Protein AF-A0A396K7V3-F1 (afdb_monomer)

Radius of gyration: 15.73 Å; Cα contacts (8 Å, |Δi|>4): 50; chains: 1; bounding box: 45×21×40 Å

Structure (mmCIF, N/CA/C/O backbone):
data_AF-A0A396K7V3-F1
#
_entry.id   AF-A0A396K7V3-F1
#
loop_
_atom_site.group_PDB
_atom_site.id
_atom_site.type_symbol
_atom_site.label_atom_id
_atom_site.label_alt_id
_atom_site.label_comp_id
_atom_site.label_asym_id
_atom_site.label_entity_id
_atom_site.label_seq_id
_atom_site.pdbx_PDB_ins_code
_atom_site.Cartn_x
_atom_site.Cartn_y
_atom_site.Cartn_z
_atom_site.occupancy
_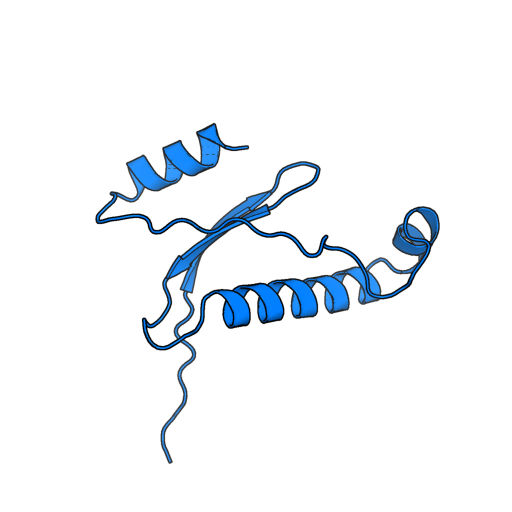atom_site.B_iso_or_equiv
_atom_site.auth_seq_id
_atom_site.auth_comp_id
_atom_site.auth_asym_id
_atom_site.auth_atom_id
_atom_site.pdbx_PDB_model_num
ATOM 1 N N . MET A 1 1 ? 32.117 10.974 1.585 1.00 33.81 1 MET A N 1
ATOM 2 C CA . MET A 1 1 ? 30.782 11.086 2.216 1.00 33.81 1 MET A CA 1
ATOM 3 C C . MET A 1 1 ? 29.758 11.263 1.102 1.00 33.81 1 MET A C 1
ATOM 5 O O . MET A 1 1 ? 29.569 12.370 0.620 1.00 33.81 1 MET A O 1
ATOM 9 N N . GLY A 1 2 ? 29.231 10.155 0.574 1.00 32.97 2 GLY A N 1
ATOM 10 C CA . GLY A 1 2 ? 28.308 10.177 -0.564 1.00 32.97 2 GLY A CA 1
ATOM 11 C C . GLY A 1 2 ? 26.912 10.592 -0.113 1.00 32.97 2 GLY A C 1
ATOM 12 O O . GLY A 1 2 ? 26.363 10.013 0.822 1.00 32.97 2 GLY A O 1
ATOM 13 N N . THR A 1 3 ? 26.353 11.611 -0.752 1.00 34.84 3 THR A N 1
ATOM 14 C CA . THR A 1 3 ? 24.979 12.054 -0.532 1.00 34.84 3 THR A CA 1
ATOM 15 C C . THR A 1 3 ? 24.020 11.058 -1.186 1.00 34.84 3 THR A C 1
ATOM 17 O O . THR A 1 3 ? 23.905 10.991 -2.407 1.00 34.84 3 THR A O 1
ATOM 20 N N . TRP A 1 4 ? 23.319 10.269 -0.368 1.00 37.94 4 TRP A N 1
ATOM 21 C CA . TRP A 1 4 ? 22.187 9.445 -0.798 1.00 37.94 4 TRP A CA 1
ATOM 22 C C . TRP A 1 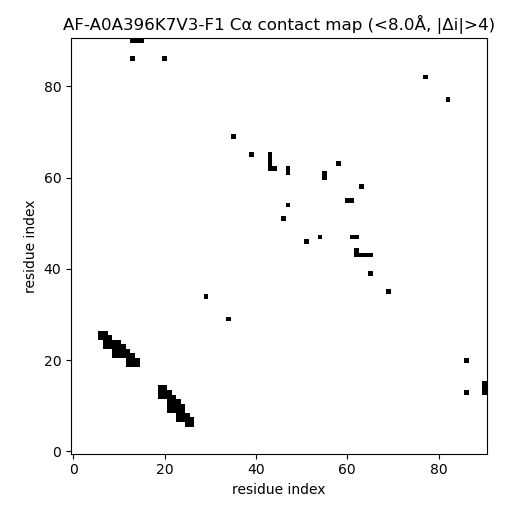4 ? 21.031 10.362 -1.216 1.00 37.94 4 TRP A C 1
ATOM 24 O O . TRP A 1 4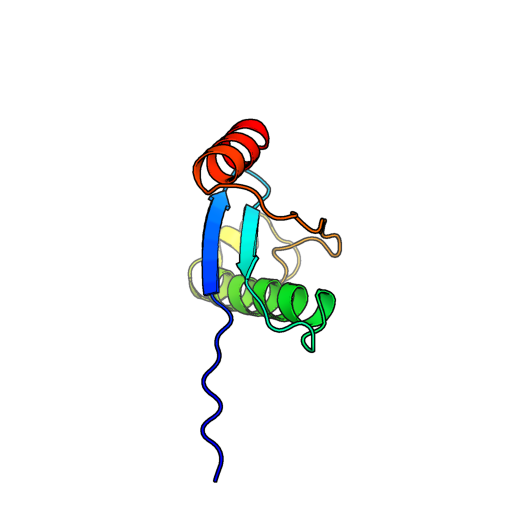 ? 20.177 10.722 -0.408 1.00 37.94 4 TRP A O 1
ATOM 34 N N . LYS A 1 5 ? 20.999 10.788 -2.480 1.00 40.91 5 LYS A N 1
ATOM 35 C CA . LYS A 1 5 ? 19.790 11.386 -3.050 1.00 40.91 5 LYS A CA 1
ATOM 36 C C . LYS A 1 5 ? 18.830 10.254 -3.404 1.00 40.91 5 LYS A C 1
ATOM 38 O O . LYS A 1 5 ? 18.962 9.647 -4.458 1.00 40.91 5 LYS A O 1
ATOM 43 N N . SER A 1 6 ? 17.873 9.984 -2.518 1.00 44.50 6 SER A N 1
ATOM 44 C CA . SER A 1 6 ? 16.701 9.150 -2.804 1.00 44.50 6 SER A CA 1
ATOM 45 C C . SER A 1 6 ? 16.007 9.661 -4.072 1.00 44.50 6 SER A C 1
ATOM 47 O O . SER A 1 6 ? 15.336 10.692 -4.036 1.00 44.50 6 SER A O 1
ATOM 49 N N . LYS A 1 7 ? 16.181 8.963 -5.198 1.00 50.16 7 LYS A N 1
ATOM 50 C CA . LYS A 1 7 ? 15.467 9.222 -6.457 1.00 50.16 7 LYS A CA 1
ATOM 51 C C . LYS A 1 7 ? 14.406 8.149 -6.730 1.00 50.16 7 LYS A C 1
ATOM 53 O O . LYS A 1 7 ? 14.252 7.710 -7.860 1.00 50.16 7 LYS A O 1
ATOM 58 N N . ASN A 1 8 ? 13.639 7.751 -5.716 1.00 53.62 8 ASN A N 1
ATOM 59 C CA . ASN A 1 8 ? 12.340 7.136 -5.989 1.00 53.62 8 ASN A CA 1
ATOM 60 C C . ASN A 1 8 ? 11.382 8.268 -6.363 1.00 53.62 8 ASN A C 1
ATOM 62 O O . ASN A 1 8 ? 11.033 9.090 -5.514 1.00 53.62 8 ASN A O 1
ATOM 66 N N . ARG A 1 9 ? 11.026 8.369 -7.645 1.00 61.44 9 ARG A N 1
ATOM 67 C CA . ARG A 1 9 ? 10.061 9.364 -8.125 1.00 61.44 9 ARG A CA 1
ATOM 68 C C . ARG A 1 9 ? 8.714 8.671 -8.282 1.00 61.44 9 ARG A C 1
ATOM 70 O O . ARG A 1 9 ? 8.561 7.808 -9.144 1.00 61.44 9 ARG A O 1
ATOM 77 N N . HIS A 1 10 ? 7.740 9.056 -7.461 1.00 59.53 10 HIS A N 1
ATOM 78 C CA . HIS A 1 10 ? 6.340 8.765 -7.759 1.00 59.53 10 HIS A CA 1
ATOM 79 C C . HIS A 1 10 ? 5.965 9.591 -8.986 1.00 59.53 10 HIS A C 1
ATOM 81 O O . HIS A 1 10 ? 6.056 10.820 -8.945 1.00 59.53 10 HIS A O 1
ATOM 87 N N . LYS A 1 11 ? 5.627 8.925 -10.091 1.00 68.44 11 LYS A N 1
ATOM 88 C CA . LYS A 1 11 ? 5.204 9.626 -11.307 1.00 68.44 11 LYS A CA 1
ATOM 89 C C . LYS A 1 11 ? 3.708 9.917 -11.262 1.00 68.44 11 LYS A C 1
ATOM 91 O O . LYS A 1 11 ? 3.317 11.038 -11.556 1.00 68.44 11 LYS A O 1
ATOM 96 N N . TYR A 1 12 ? 2.907 8.943 -10.822 1.00 78.38 12 TYR A N 1
ATOM 97 C CA . TYR A 1 12 ? 1.447 9.043 -10.751 1.00 78.38 12 TYR A CA 1
ATOM 98 C C . TYR A 1 12 ? 0.894 8.170 -9.617 1.00 78.38 12 TYR A C 1
ATOM 100 O O . TYR A 1 12 ? 1.498 7.154 -9.261 1.00 78.38 12 TYR A O 1
ATOM 108 N N . MET A 1 13 ? -0.241 8.581 -9.055 1.00 84.50 13 MET A N 1
ATOM 109 C CA . MET A 1 13 ? -0.991 7.852 -8.032 1.00 84.50 13 MET A CA 1
ATOM 110 C C . MET A 1 13 ? -2.482 8.030 -8.305 1.00 84.50 13 MET A C 1
ATOM 112 O O . MET A 1 13 ? -2.926 9.162 -8.499 1.00 84.50 13 MET A O 1
ATOM 116 N N . GLU A 1 14 ? -3.229 6.935 -8.261 1.00 85.88 14 GLU A N 1
ATOM 117 C CA . GLU A 1 14 ? -4.692 6.932 -8.263 1.00 85.88 14 GLU A CA 1
ATOM 118 C C . GLU A 1 14 ? -5.204 6.078 -7.105 1.00 85.88 14 GLU A C 1
ATOM 120 O O . GLU A 1 14 ? -4.566 5.106 -6.697 1.00 85.88 14 GLU A O 1
ATOM 125 N N . THR A 1 15 ? -6.342 6.471 -6.548 1.00 86.62 15 THR A N 1
ATOM 126 C CA . THR A 1 15 ? -6.985 5.799 -5.422 1.00 86.62 15 THR A CA 1
ATOM 127 C C . THR A 1 15 ? -8.418 5.459 -5.796 1.00 86.62 15 THR A C 1
ATOM 129 O O . THR A 1 15 ? -9.150 6.358 -6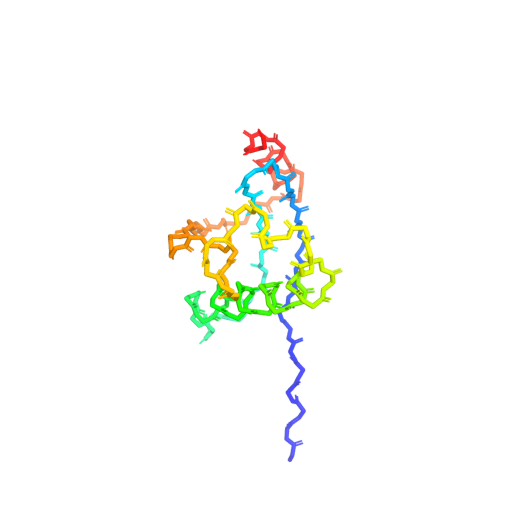.209 1.00 86.62 15 THR A O 1
ATOM 132 N N . ASP A 1 16 ? -8.826 4.220 -5.556 1.00 87.56 16 ASP A N 1
ATOM 133 C CA . ASP A 1 16 ? -10.231 3.815 -5.561 1.00 87.56 16 ASP A CA 1
ATOM 134 C C . ASP A 1 16 ? -10.690 3.552 -4.107 1.00 87.56 16 ASP A C 1
ATOM 136 O O . ASP A 1 16 ? -9.984 3.861 -3.139 1.00 87.56 16 ASP A O 1
ATOM 140 N N . LYS A 1 17 ? -11.901 3.027 -3.913 1.00 87.19 17 LYS A N 1
ATOM 141 C CA . LYS A 1 17 ? -12.540 2.831 -2.607 1.00 87.19 17 LYS A CA 1
ATOM 142 C C . LYS A 1 17 ? -11.766 1.892 -1.689 1.00 87.19 17 LYS A C 1
ATOM 144 O O . LYS A 1 17 ? -11.803 2.094 -0.476 1.00 87.19 17 LYS A O 1
ATOM 149 N N . ASP A 1 18 ? -11.118 0.866 -2.236 1.00 90.00 18 ASP A N 1
ATOM 150 C CA . ASP A 1 18 ? -10.470 -0.199 -1.461 1.00 90.00 18 ASP A CA 1
ATOM 151 C C . ASP A 1 18 ? -9.017 -0.499 -1.869 1.00 90.00 18 ASP A C 1
ATOM 153 O O . ASP A 1 18 ? -8.358 -1.322 -1.226 1.00 90.00 18 ASP A O 1
ATOM 157 N N . HIS A 1 19 ? -8.475 0.194 -2.875 1.00 90.69 19 HIS A N 1
ATOM 158 C CA . HIS A 1 19 ? -7.105 -0.006 -3.344 1.00 90.69 19 HIS A CA 1
ATOM 159 C C . HIS A 1 19 ? -6.464 1.277 -3.899 1.00 90.69 19 HIS A C 1
ATOM 161 O O . HIS A 1 19 ? -7.120 2.289 -4.139 1.00 90.69 19 HIS A O 1
ATOM 167 N N . ILE A 1 20 ? -5.136 1.247 -4.054 1.00 90.81 20 ILE A N 1
ATOM 168 C CA . ILE A 1 20 ? -4.337 2.356 -4.591 1.00 90.81 20 ILE A CA 1
ATOM 169 C C . ILE A 1 20 ? -3.404 1.818 -5.670 1.00 90.81 20 ILE A C 1
ATOM 171 O O . ILE A 1 20 ? -2.704 0.824 -5.451 1.00 90.81 20 ILE A O 1
ATOM 175 N N . HIS A 1 21 ? -3.341 2.527 -6.793 1.00 89.94 21 HIS A N 1
ATOM 176 C CA . HIS A 1 21 ? -2.403 2.285 -7.884 1.00 89.94 21 HIS A CA 1
ATOM 177 C C . HIS A 1 21 ? -1.265 3.305 -7.837 1.00 89.94 21 HIS A C 1
ATOM 179 O O . HIS A 1 21 ? -1.491 4.516 -7.797 1.00 89.94 21 HIS A O 1
ATOM 185 N N . TYR A 1 22 ? -0.021 2.822 -7.871 1.00 87.88 22 TYR A N 1
ATOM 186 C CA . TYR A 1 22 ? 1.176 3.663 -7.924 1.00 87.88 22 TYR A CA 1
ATOM 187 C C . TYR A 1 22 ? 2.002 3.370 -9.172 1.00 87.88 22 TYR A C 1
ATOM 189 O O . TYR A 1 22 ? 2.374 2.225 -9.427 1.00 87.88 22 TYR A O 1
ATOM 197 N N . MET A 1 23 ? 2.395 4.429 -9.879 1.00 86.44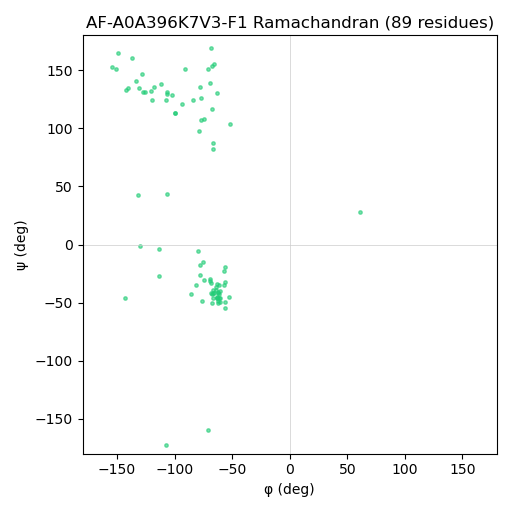 23 MET A N 1
ATOM 198 C CA . MET A 1 23 ? 3.433 4.371 -10.903 1.00 86.44 23 MET A CA 1
ATOM 199 C C . MET A 1 23 ? 4.752 4.877 -10.321 1.00 86.44 23 MET A C 1
ATOM 201 O O . MET A 1 23 ? 4.896 6.063 -9.996 1.00 86.44 23 MET A O 1
ATOM 205 N N . ILE A 1 24 ? 5.728 3.978 -10.198 1.00 85.56 24 ILE A N 1
ATOM 206 C CA . ILE A 1 24 ? 6.992 4.248 -9.510 1.00 85.56 24 ILE A CA 1
ATOM 207 C C . ILE A 1 24 ? 8.152 4.072 -10.477 1.00 85.56 24 ILE A C 1
ATOM 209 O O . ILE A 1 24 ? 8.354 3.004 -11.047 1.00 85.56 24 ILE A O 1
ATOM 213 N N . GLU A 1 25 ? 8.957 5.121 -10.604 1.00 85.38 25 GLU A N 1
ATOM 214 C CA . GLU A 1 25 ? 10.284 5.036 -11.199 1.00 85.38 25 GLU A CA 1
ATOM 215 C C . GLU A 1 25 ? 11.303 4.821 -10.074 1.00 85.38 25 GLU A C 1
ATOM 217 O O . GLU A 1 25 ? 11.397 5.627 -9.141 1.00 85.38 25 GLU A O 1
ATOM 222 N N . THR A 1 26 ? 12.043 3.715 -10.145 1.00 81.69 26 THR A N 1
ATOM 223 C CA . THR A 1 26 ? 13.026 3.320 -9.131 1.00 81.69 26 THR A CA 1
ATOM 224 C C . THR A 1 26 ? 14.313 2.814 -9.773 1.00 81.69 26 THR A C 1
ATOM 226 O O . THR A 1 26 ? 14.336 2.434 -10.945 1.00 81.69 26 THR A O 1
ATOM 229 N N . GLU A 1 27 ? 15.398 2.814 -9.002 1.00 83.50 27 GLU A N 1
ATOM 230 C CA . GLU A 1 27 ? 16.656 2.215 -9.433 1.00 83.50 27 GLU A CA 1
ATOM 231 C C . GLU A 1 27 ? 16.521 0.686 -9.510 1.00 83.50 27 GLU A C 1
ATOM 233 O O . GLU A 1 27 ? 15.981 0.083 -8.579 1.00 83.50 27 GLU A O 1
ATOM 238 N N . PRO A 1 28 ? 17.081 0.022 -10.540 1.00 77.88 28 PRO A N 1
ATOM 239 C CA . PRO A 1 28 ? 16.981 -1.434 -10.690 1.00 77.88 28 PRO A CA 1
ATOM 240 C C . PRO A 1 28 ? 17.518 -2.242 -9.498 1.00 77.88 28 PRO A C 1
ATOM 242 O O . PRO A 1 28 ? 17.145 -3.395 -9.312 1.00 77.88 28 PRO A O 1
ATOM 245 N N . ALA A 1 29 ? 18.403 -1.649 -8.689 1.00 85.06 29 ALA A N 1
ATOM 246 C CA . ALA A 1 29 ? 18.977 -2.281 -7.503 1.00 85.06 29 ALA A CA 1
ATOM 247 C C . ALA A 1 29 ? 18.003 -2.356 -6.311 1.00 85.06 29 ALA A C 1
ATOM 249 O O . ALA A 1 29 ? 18.253 -3.090 -5.351 1.00 85.06 29 ALA A O 1
ATOM 250 N N . MET A 1 30 ? 16.903 -1.599 -6.337 1.00 85.38 30 MET A N 1
ATOM 251 C CA . MET A 1 30 ? 15.903 -1.624 -5.278 1.00 85.38 30 MET A CA 1
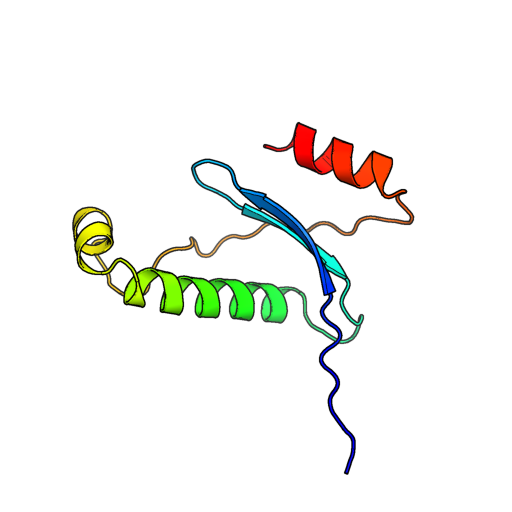ATOM 252 C C . MET A 1 30 ? 14.922 -2.774 -5.492 1.00 85.38 30 MET A C 1
ATOM 254 O O . MET A 1 30 ? 14.243 -2.864 -6.509 1.00 85.38 30 MET A O 1
ATOM 258 N N . SER A 1 31 ? 14.798 -3.638 -4.484 1.00 91.25 31 SER A N 1
ATOM 259 C CA . SER A 1 31 ? 13.765 -4.672 -4.490 1.00 91.25 31 SER A CA 1
ATOM 260 C C . SER A 1 31 ? 12.369 -4.044 -4.488 1.00 91.25 31 SER A C 1
ATOM 262 O O . SER A 1 31 ? 12.039 -3.241 -3.610 1.00 91.25 31 SER A O 1
ATOM 264 N N . VAL A 1 32 ? 11.521 -4.502 -5.407 1.00 90.31 32 VAL A N 1
ATOM 265 C CA . VAL A 1 32 ? 10.094 -4.166 -5.463 1.00 90.31 32 VAL A CA 1
ATOM 266 C C . VAL A 1 32 ? 9.405 -4.436 -4.123 1.00 90.31 32 VAL A C 1
ATOM 268 O O . VAL A 1 32 ? 8.693 -3.573 -3.613 1.00 90.31 32 VAL A O 1
ATOM 271 N N . SER A 1 33 ? 9.667 -5.587 -3.494 1.00 93.12 33 SER A N 1
ATOM 272 C CA . SER A 1 33 ? 9.048 -5.929 -2.207 1.00 93.12 33 SER A CA 1
ATOM 273 C C . SER A 1 33 ? 9.457 -4.961 -1.098 1.00 93.12 33 SER A C 1
ATOM 275 O O . SER A 1 33 ? 8.646 -4.610 -0.244 1.00 93.12 33 SER A O 1
ATOM 277 N N . ARG A 1 34 ? 10.697 -4.457 -1.137 1.00 92.38 34 ARG A N 1
ATOM 278 C CA . ARG A 1 34 ? 11.175 -3.445 -0.189 1.00 92.38 34 ARG A CA 1
ATOM 279 C C . ARG A 1 34 ? 10.450 -2.115 -0.381 1.00 92.38 34 ARG A C 1
ATOM 281 O O . ARG A 1 34 ? 10.099 -1.484 0.612 1.00 92.38 34 ARG A O 1
ATOM 288 N N . ILE A 1 35 ? 10.227 -1.704 -1.629 1.00 91.75 35 ILE A N 1
ATOM 289 C CA . ILE A 1 35 ? 9.491 -0.476 -1.955 1.00 91.75 35 ILE A CA 1
ATOM 290 C C . ILE A 1 35 ? 8.049 -0.583 -1.447 1.00 91.75 35 ILE A C 1
ATOM 292 O O . ILE A 1 35 ? 7.601 0.288 -0.704 1.00 91.75 35 ILE A O 1
ATOM 296 N N . VAL A 1 36 ? 7.353 -1.682 -1.757 1.00 93.75 36 VAL A N 1
ATOM 297 C CA . VAL A 1 36 ? 5.969 -1.917 -1.308 1.00 93.75 36 VAL A CA 1
ATOM 298 C C . VAL A 1 36 ? 5.868 -1.956 0.216 1.00 93.75 36 VAL A C 1
ATOM 300 O O . VAL A 1 36 ? 5.007 -1.286 0.784 1.00 93.75 36 VAL A O 1
ATOM 303 N N . ASN A 1 37 ? 6.770 -2.668 0.896 1.00 94.00 37 ASN A N 1
ATOM 304 C CA . ASN A 1 37 ? 6.766 -2.744 2.359 1.00 94.00 37 ASN A CA 1
ATOM 305 C C . ASN A 1 37 ? 6.985 -1.375 3.008 1.00 94.00 37 ASN A C 1
ATOM 307 O O . ASN A 1 37 ? 6.309 -1.039 3.982 1.00 94.00 37 ASN A O 1
ATOM 311 N N . LEU A 1 38 ? 7.899 -0.565 2.465 1.00 93.44 38 LEU A N 1
ATOM 312 C CA . LEU A 1 38 ? 8.126 0.792 2.953 1.00 93.44 38 LEU A CA 1
ATOM 313 C C . LEU A 1 38 ? 6.874 1.659 2.775 1.00 93.44 38 LEU A C 1
ATOM 315 O O . LEU A 1 38 ? 6.458 2.318 3.722 1.00 93.44 38 LEU A O 1
ATOM 319 N N . MET A 1 39 ? 6.235 1.619 1.604 1.00 93.38 39 MET A N 1
ATOM 320 C 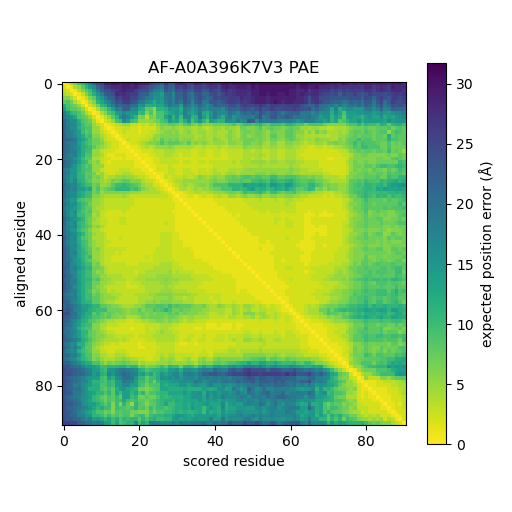CA . MET A 1 39 ? 5.011 2.389 1.355 1.00 93.38 39 MET A CA 1
ATOM 321 C C . MET A 1 39 ? 3.867 1.959 2.274 1.00 93.38 39 MET A C 1
ATOM 323 O O . MET A 1 39 ? 3.250 2.806 2.922 1.00 93.38 39 MET A O 1
ATOM 327 N N . LYS A 1 40 ? 3.605 0.652 2.383 1.00 95.12 40 LYS A N 1
ATOM 328 C CA . LYS A 1 40 ? 2.535 0.120 3.237 1.00 95.12 40 LYS A CA 1
ATOM 329 C C . LYS A 1 40 ? 2.752 0.463 4.706 1.00 95.12 40 LYS A C 1
ATOM 331 O O . LYS A 1 40 ? 1.816 0.912 5.360 1.00 95.12 40 LYS A O 1
ATOM 336 N N . SER A 1 41 ? 3.965 0.276 5.226 1.00 96.12 41 SER A N 1
ATOM 337 C CA . SER A 1 41 ? 4.273 0.575 6.633 1.00 96.12 41 SER A CA 1
ATOM 338 C C . SER A 1 41 ? 4.183 2.068 6.937 1.00 96.12 41 SER A C 1
ATOM 340 O O . SER A 1 41 ? 3.533 2.450 7.909 1.00 96.12 41 SER A O 1
ATOM 342 N N . TYR A 1 42 ? 4.760 2.911 6.076 1.00 95.94 42 TYR A N 1
ATOM 343 C CA . TYR A 1 42 ? 4.733 4.363 6.230 1.00 95.94 42 TYR A CA 1
ATOM 344 C C . TYR A 1 42 ? 3.299 4.905 6.217 1.00 95.94 42 TYR A C 1
ATOM 346 O O . TYR A 1 42 ? 2.891 5.628 7.124 1.00 95.94 42 TYR A O 1
ATOM 354 N N . THR A 1 43 ? 2.501 4.504 5.226 1.00 95.25 43 THR A N 1
ATOM 355 C CA . THR A 1 43 ? 1.099 4.936 5.122 1.00 95.25 43 THR A CA 1
ATOM 356 C C . THR A 1 43 ? 0.248 4.394 6.264 1.00 95.25 43 THR A C 1
ATOM 358 O O . THR A 1 43 ? -0.515 5.157 6.845 1.00 95.25 43 THR A O 1
ATOM 361 N N . THR A 1 44 ? 0.421 3.126 6.658 1.00 96.88 44 THR A N 1
ATOM 362 C CA . THR A 1 44 ? -0.284 2.549 7.816 1.00 96.88 44 THR A CA 1
ATOM 363 C C . THR A 1 44 ? -0.014 3.367 9.073 1.00 96.88 44 THR A C 1
ATOM 365 O O . THR A 1 44 ? -0.961 3.758 9.749 1.00 96.88 44 THR A O 1
ATOM 368 N N . TYR A 1 45 ? 1.252 3.676 9.365 1.00 97.12 45 TYR A N 1
ATOM 369 C CA . TYR A 1 45 ? 1.615 4.483 10.528 1.00 97.12 45 TYR A CA 1
ATOM 370 C C . TYR A 1 45 ? 0.900 5.841 10.515 1.00 97.12 45 TYR 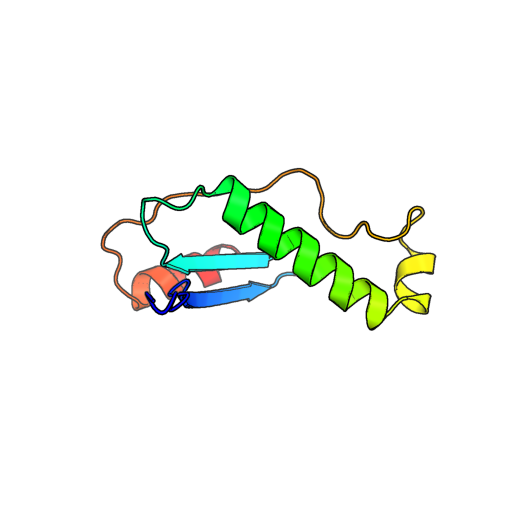A C 1
ATOM 372 O O . TYR A 1 45 ? 0.164 6.159 11.445 1.00 97.12 45 TYR A O 1
ATOM 380 N N . HIS A 1 46 ? 1.026 6.605 9.428 1.00 97.25 46 HIS A N 1
ATOM 381 C CA . HIS A 1 46 ? 0.451 7.950 9.360 1.00 97.25 46 HIS A CA 1
ATOM 382 C C . HIS A 1 46 ? -1.084 7.977 9.326 1.00 97.25 46 HIS A C 1
ATOM 384 O O . HIS A 1 46 ? -1.690 8.891 9.888 1.00 97.25 46 HIS A O 1
ATOM 390 N N . ILE A 1 47 ? -1.727 6.981 8.714 1.00 96.12 47 ILE A N 1
ATOM 391 C CA . ILE A 1 47 ? -3.191 6.852 8.708 1.00 96.12 47 ILE A CA 1
ATOM 392 C C . ILE A 1 47 ? -3.707 6.550 10.121 1.00 96.12 47 ILE A C 1
ATOM 394 O O . ILE A 1 47 ? -4.677 7.171 10.560 1.00 96.12 47 ILE A O 1
ATOM 398 N N . TRP A 1 48 ? -3.033 5.659 10.856 1.00 97.19 48 TRP A N 1
ATOM 399 C CA . TRP A 1 48 ? -3.381 5.350 12.244 1.00 97.19 48 TRP A CA 1
ATOM 400 C C . TRP A 1 48 ? -3.160 6.527 13.194 1.00 97.19 48 TRP A C 1
ATOM 402 O O . TRP A 1 48 ? -4.017 6.760 14.042 1.00 97.19 48 TRP A O 1
ATOM 412 N N . GLU A 1 49 ? -2.086 7.300 13.016 1.00 97.00 49 GLU A N 1
ATOM 413 C CA . GLU A 1 49 ? -1.850 8.530 13.788 1.00 97.00 49 GLU A CA 1
ATOM 414 C C . GLU A 1 49 ? -2.921 9.599 13.512 1.00 97.00 49 GLU A C 1
ATOM 416 O O . GLU A 1 49 ? -3.349 10.309 14.420 1.00 97.00 49 GLU A O 1
ATOM 421 N N . SER A 1 50 ? -3.392 9.701 12.265 1.00 97.69 50 SER A N 1
ATOM 422 C CA . SER A 1 50 ? -4.340 10.747 11.854 1.00 97.69 50 SER A CA 1
ATOM 423 C C . SER A 1 50 ? -5.795 10.421 12.207 1.00 97.69 50 SER A C 1
ATOM 425 O O . SER A 1 50 ? -6.570 11.322 12.531 1.00 97.69 50 SER A O 1
ATOM 427 N N . TYR A 1 51 ? -6.189 9.142 12.150 1.00 96.31 51 TYR A N 1
ATOM 428 C CA . TYR A 1 51 ? -7.592 8.717 12.280 1.00 96.31 51 TYR A CA 1
ATOM 429 C C . TYR A 1 51 ? -7.828 7.557 13.271 1.00 96.31 51 TYR A C 1
ATOM 431 O O . TYR A 1 51 ? -8.657 6.679 12.994 1.00 96.31 51 TYR A O 1
ATOM 439 N N . PRO A 1 52 ? -7.193 7.534 14.460 1.00 95.81 52 PRO A N 1
ATOM 440 C CA . PRO A 1 52 ? -7.208 6.361 15.339 1.00 95.81 52 PRO A CA 1
ATOM 441 C C . PRO A 1 52 ? -8.624 5.981 15.796 1.00 95.81 52 PRO A C 1
ATOM 443 O O . PRO A 1 52 ? -9.006 4.812 15.771 1.00 95.81 52 PRO A O 1
ATOM 446 N N . ASN A 1 53 ? -9.447 6.971 16.156 1.00 95.88 53 ASN A N 1
ATOM 447 C CA . ASN A 1 53 ? -10.811 6.744 16.648 1.00 95.88 53 ASN A CA 1
ATOM 448 C C . ASN A 1 53 ? -11.768 6.226 15.570 1.00 95.88 53 ASN A C 1
ATOM 450 O O . ASN A 1 53 ? -12.732 5.532 15.887 1.00 95.88 53 ASN A O 1
ATOM 454 N N . TYR A 1 54 ? -11.542 6.591 14.306 1.00 96.50 54 TYR A N 1
ATOM 455 C CA . TYR A 1 54 ? -12.345 6.094 13.192 1.00 96.50 54 TYR A CA 1
ATOM 456 C C . TYR A 1 54 ? -11.950 4.655 12.865 1.00 96.50 54 TYR A C 1
ATOM 458 O O . TYR A 1 54 ? -12.811 3.783 12.804 1.00 96.50 54 TYR A O 1
ATOM 466 N N . LEU A 1 55 ? -10.647 4.390 12.740 1.00 96.25 55 LEU A N 1
ATOM 467 C CA . LEU A 1 55 ? -10.126 3.079 12.354 1.00 96.25 55 LEU A CA 1
ATOM 468 C C . LEU A 1 55 ? -10.443 1.996 13.384 1.00 96.25 55 LEU A C 1
ATOM 470 O O . LEU A 1 55 ? -10.861 0.913 12.991 1.00 96.25 55 LEU A O 1
ATOM 474 N N . ARG A 1 56 ? -10.373 2.294 14.689 1.00 95.56 56 ARG A N 1
ATOM 475 C CA . ARG A 1 56 ? -10.762 1.353 15.763 1.00 95.56 56 ARG A CA 1
ATOM 476 C C . ARG A 1 56 ? -12.201 0.831 15.649 1.00 95.56 56 ARG A C 1
ATOM 478 O O . ARG A 1 56 ? -12.518 -0.187 16.252 1.00 95.56 56 ARG A O 1
ATOM 485 N N . LYS A 1 57 ? -13.081 1.507 14.900 1.00 95.94 57 LYS A N 1
ATOM 486 C CA . LYS A 1 57 ? -14.460 1.046 14.659 1.00 95.94 57 LYS A CA 1
ATOM 487 C C . LYS A 1 57 ? -14.543 -0.063 13.609 1.00 95.94 57 LYS A C 1
ATOM 489 O O . LYS A 1 57 ? -15.495 -0.832 13.633 1.00 95.94 57 LYS A O 1
ATOM 494 N N . TYR A 1 58 ? -13.575 -0.122 12.694 1.00 94.44 58 TYR A N 1
ATOM 495 C CA . TYR A 1 58 ? -13.576 -1.034 11.545 1.00 94.44 58 TYR A CA 1
ATOM 496 C C . TYR A 1 58 ? -12.459 -2.082 11.617 1.00 94.44 58 TYR A C 1
ATOM 498 O O . TYR A 1 58 ? -12.610 -3.183 11.093 1.00 94.44 58 TYR A O 1
ATOM 506 N N . PHE A 1 59 ? -11.352 -1.766 12.289 1.00 94.12 59 PHE A N 1
ATOM 507 C CA . PHE A 1 59 ? -10.199 -2.641 12.452 1.00 94.12 59 PHE A CA 1
ATOM 508 C C . PHE A 1 59 ? -10.126 -3.169 13.885 1.00 94.12 59 PHE A C 1
ATOM 510 O O . PHE A 1 59 ? -10.053 -2.414 14.850 1.00 94.12 59 PHE A O 1
ATOM 517 N N . TRP A 1 60 ? -10.096 -4.494 14.000 1.00 90.12 60 TRP A N 1
ATOM 518 C CA . TRP A 1 60 ? -9.988 -5.248 15.252 1.00 90.12 60 TRP A CA 1
ATOM 519 C C . TRP A 1 60 ? -8.559 -5.281 15.813 1.00 90.12 60 TRP A C 1
ATOM 521 O O . TRP A 1 60 ? -8.365 -5.569 16.992 1.00 90.12 60 TRP A O 1
ATOM 531 N N . LYS A 1 61 ? -7.559 -4.970 14.981 1.00 89.44 61 LYS A N 1
ATOM 532 C CA . LYS A 1 61 ? -6.148 -4.889 15.357 1.00 89.44 61 LYS A CA 1
ATOM 533 C C . LYS A 1 61 ? -5.564 -3.548 14.921 1.00 89.44 61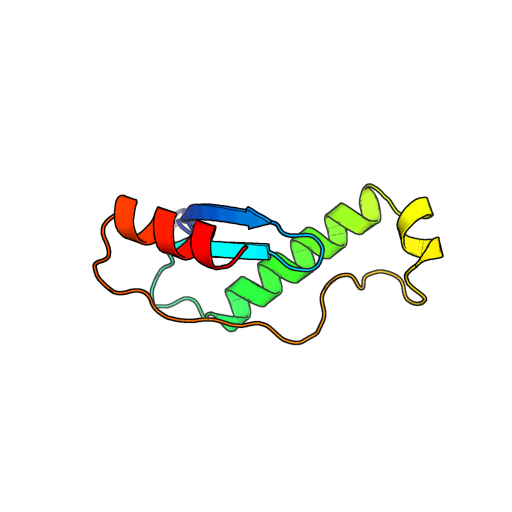 LYS A C 1
ATOM 535 O O . LYS A 1 61 ? -5.722 -3.141 13.772 1.00 89.44 61 LYS A O 1
ATOM 540 N N . GLU A 1 62 ? -4.879 -2.889 15.850 1.00 87.69 62 GLU A N 1
ATOM 541 C CA . GLU A 1 62 ? -4.167 -1.640 15.585 1.00 87.69 62 GLU A CA 1
ATOM 542 C C . GLU A 1 62 ? -2.980 -1.867 14.643 1.00 87.69 62 GLU A C 1
ATOM 544 O O . GLU A 1 62 ? -2.408 -2.959 14.582 1.00 87.69 62 GLU A O 1
ATOM 549 N N . HIS A 1 63 ? -2.609 -0.814 13.913 1.00 88.12 63 HIS A N 1
ATOM 550 C CA . HIS A 1 63 ? -1.481 -0.811 12.977 1.00 88.12 63 HIS A CA 1
ATOM 551 C C . HIS A 1 63 ? -1.608 -1.811 11.814 1.00 88.12 63 HIS A C 1
ATOM 553 O O . HIS A 1 63 ? -0.604 -2.260 11.264 1.00 88.12 63 HIS A O 1
ATOM 559 N N . ILE A 1 64 ? -2.839 -2.138 11.411 1.00 93.44 64 ILE A N 1
ATOM 560 C CA . ILE A 1 64 ? -3.142 -2.827 10.151 1.00 93.44 64 ILE A CA 1
ATOM 561 C C . ILE A 1 64 ? -4.010 -1.907 9.301 1.00 93.44 64 ILE A C 1
ATOM 563 O O . ILE A 1 64 ? -4.932 -1.277 9.811 1.00 93.44 64 ILE A O 1
ATOM 567 N N . PHE A 1 65 ? -3.697 -1.808 8.013 1.00 95.25 65 PHE A N 1
ATOM 568 C CA . PHE A 1 65 ? -4.491 -1.034 7.058 1.00 95.25 65 PHE A CA 1
ATOM 569 C C . PHE A 1 65 ? -4.536 -1.731 5.697 1.00 95.25 65 PHE A C 1
ATOM 571 O O . PHE A 1 65 ? -5.604 -1.926 5.131 1.00 95.25 65 PHE A O 1
ATOM 578 N N . TRP A 1 66 ? -3.378 -2.189 5.221 1.00 95.50 66 TRP A N 1
ATOM 579 C CA . TRP A 1 66 ? -3.257 -2.971 3.993 1.00 95.50 66 TRP A CA 1
ATOM 580 C C . TRP A 1 66 ? -3.356 -4.477 4.253 1.00 95.50 66 TRP A C 1
ATOM 582 O O . TRP A 1 66 ? -2.928 -4.959 5.301 1.00 95.50 66 TRP A O 1
ATOM 592 N N . THR A 1 67 ? -3.847 -5.225 3.264 1.00 94.19 67 THR A N 1
ATOM 593 C CA . THR A 1 67 ? -3.687 -6.688 3.207 1.00 94.19 67 THR A CA 1
ATOM 594 C C . THR A 1 67 ? -2.220 -7.059 2.967 1.00 94.19 67 THR A C 1
ATOM 596 O O . THR A 1 67 ? -1.412 -6.202 2.606 1.00 94.19 67 THR A O 1
ATOM 599 N N . ASP A 1 68 ? -1.848 -8.332 3.113 1.00 92.44 68 ASP A N 1
ATOM 600 C CA . ASP A 1 68 ? -0.478 -8.784 2.816 1.00 92.44 68 ASP A CA 1
ATOM 601 C C . ASP A 1 68 ? -0.165 -8.732 1.308 1.00 92.44 68 ASP A C 1
ATOM 603 O O . ASP A 1 68 ? 0.962 -8.441 0.899 1.00 92.44 68 ASP A O 1
ATOM 607 N N . GLY A 1 69 ? -1.184 -8.941 0.470 1.00 94.06 69 GLY A N 1
ATOM 608 C CA . GLY A 1 69 ? -1.066 -9.005 -0.986 1.00 94.06 69 GLY A CA 1
ATOM 609 C C . GLY A 1 69 ? -0.767 -7.659 -1.650 1.00 94.06 69 GLY A C 1
ATOM 610 O O . GLY A 1 69 ? -1.120 -6.592 -1.147 1.00 94.06 69 GLY A O 1
ATOM 611 N N . TYR A 1 70 ? -0.093 -7.707 -2.793 1.00 94.69 70 TYR A N 1
ATOM 612 C CA . TYR A 1 70 ? 0.137 -6.563 -3.671 1.00 94.69 70 TYR A CA 1
ATOM 613 C C . TYR A 1 70 ? 0.348 -7.060 -5.107 1.00 94.69 70 TYR A C 1
ATOM 615 O O . TYR A 1 70 ? 0.796 -8.189 -5.312 1.00 94.69 70 TYR A O 1
ATOM 623 N N . PHE A 1 71 ? 0.031 -6.222 -6.092 1.00 91.31 71 PHE A N 1
ATOM 624 C CA . PHE A 1 71 ? 0.257 -6.506 -7.508 1.00 91.31 71 PHE A CA 1
ATOM 625 C C . PHE A 1 71 ? 1.339 -5.580 -8.062 1.00 91.31 71 PHE A C 1
ATOM 627 O O . PHE A 1 71 ? 1.356 -4.391 -7.743 1.00 91.31 71 PHE A O 1
ATOM 634 N N . VAL A 1 72 ? 2.248 -6.124 -8.877 1.00 90.25 72 VAL A N 1
ATOM 635 C CA . VAL A 1 72 ? 3.282 -5.347 -9.574 1.00 90.25 72 VAL A CA 1
ATOM 636 C C . VAL A 1 72 ? 3.457 -5.884 -10.978 1.00 90.25 72 VAL A C 1
ATOM 638 O O . VAL A 1 72 ? 3.600 -7.087 -11.181 1.00 90.25 72 VAL A O 1
ATOM 641 N N . CYS A 1 73 ? 3.513 -4.962 -11.928 1.00 86.62 73 CYS A N 1
ATOM 642 C CA . CYS A 1 73 ? 3.821 -5.238 -13.317 1.00 86.62 73 CYS A CA 1
ATOM 643 C C . CYS A 1 73 ? 4.855 -4.219 -13.803 1.00 86.62 73 CYS A C 1
ATOM 645 O O . CYS A 1 73 ? 4.799 -3.046 -13.424 1.00 86.62 73 CYS A O 1
ATOM 647 N N . SER A 1 74 ? 5.816 -4.658 -14.617 1.00 83.94 74 SER A N 1
ATOM 648 C CA . SER A 1 74 ? 6.711 -3.739 -15.312 1.00 83.94 74 SER A CA 1
ATOM 649 C C . SER A 1 74 ? 5.991 -3.133 -16.511 1.00 83.94 74 SER A C 1
ATOM 651 O O . SER A 1 74 ? 5.346 -3.827 -17.294 1.00 83.94 74 SER A O 1
ATOM 653 N N . VAL A 1 75 ? 6.141 -1.825 -16.678 1.00 75.06 75 VAL A N 1
ATOM 654 C CA . VAL A 1 75 ? 5.634 -1.101 -17.841 1.00 75.06 75 VAL A CA 1
ATOM 655 C C . VAL A 1 75 ? 6.834 -0.735 -18.716 1.00 75.06 75 VAL A C 1
ATOM 657 O O . VAL A 1 75 ? 7.849 -0.265 -18.204 1.00 75.06 75 VAL A O 1
ATOM 660 N N . GLY A 1 76 ? 6.762 -1.041 -20.016 1.00 71.25 76 GLY A N 1
ATOM 661 C CA . GLY A 1 76 ? 7.834 -0.757 -20.980 1.00 71.25 76 GLY A CA 1
ATOM 662 C C . GLY A 1 76 ? 7.983 0.740 -21.289 1.00 71.25 76 GLY A C 1
ATOM 663 O O . GLY A 1 76 ? 7.503 1.586 -20.540 1.00 71.25 76 GLY A O 1
ATOM 664 N N . ASN A 1 77 ? 8.610 1.083 -22.423 1.00 63.28 77 ASN A N 1
ATOM 665 C CA . ASN A 1 77 ? 8.615 2.459 -22.945 1.00 63.28 77 ASN A CA 1
ATOM 666 C C . ASN A 1 77 ? 7.193 2.859 -23.364 1.00 63.28 77 ASN A C 1
ATOM 668 O O . ASN A 1 77 ? 6.812 2.747 -24.527 1.00 63.28 77 ASN A O 1
ATOM 672 N N . VAL A 1 78 ? 6.397 3.278 -22.391 1.00 59.16 78 VAL A N 1
ATOM 673 C CA . VAL A 1 78 ? 5.015 3.706 -22.565 1.00 59.16 78 VAL A CA 1
ATOM 674 C C . VAL A 1 78 ? 4.991 5.223 -22.428 1.00 59.16 78 VAL A C 1
ATOM 676 O O . VAL A 1 78 ? 5.609 5.774 -21.516 1.00 59.16 78 VAL A O 1
ATOM 679 N N . SER A 1 79 ? 4.344 5.907 -23.375 1.00 64.19 79 SER A N 1
ATOM 680 C CA . SER A 1 79 ? 4.203 7.365 -23.320 1.00 64.19 79 SER A CA 1
ATOM 681 C C . SER A 1 79 ? 3.340 7.772 -22.122 1.00 64.19 79 SER A C 1
ATOM 683 O O . SER A 1 79 ? 2.514 6.985 -21.650 1.00 64.19 79 SER A O 1
ATOM 685 N N . GLU A 1 80 ? 3.513 8.996 -21.620 1.00 64.56 80 GLU A N 1
ATOM 686 C CA . GLU A 1 80 ? 2.729 9.505 -20.484 1.00 64.56 80 GLU A CA 1
ATOM 687 C C . GLU A 1 80 ? 1.214 9.443 -20.750 1.00 64.56 80 GLU A C 1
ATOM 689 O O . GLU A 1 80 ? 0.442 9.155 -19.836 1.00 64.56 80 GLU A O 1
ATOM 694 N N . GLU A 1 81 ? 0.773 9.607 -22.002 1.00 67.12 81 GLU A N 1
ATOM 695 C CA . GLU A 1 81 ? -0.644 9.503 -22.371 1.00 67.12 81 GLU A CA 1
ATOM 696 C C . GLU A 1 81 ? -1.187 8.078 -22.239 1.00 67.12 81 GLU A C 1
ATOM 698 O O . GLU A 1 81 ? -2.304 7.875 -21.764 1.00 67.12 81 GLU A O 1
ATOM 703 N N . MET A 1 82 ? -0.410 7.075 -22.651 1.00 66.31 82 MET A N 1
ATOM 704 C CA . MET A 1 82 ? -0.823 5.674 -22.555 1.00 66.31 82 MET A CA 1
ATOM 705 C C . MET A 1 82 ? -0.755 5.178 -21.101 1.00 66.31 82 MET A C 1
ATOM 707 O O . MET A 1 82 ? -1.592 4.378 -20.689 1.00 66.31 82 MET A O 1
ATOM 711 N N . LEU A 1 83 ? 0.168 5.725 -20.300 1.00 66.25 83 LEU A N 1
ATOM 712 C CA . LEU A 1 83 ? 0.235 5.518 -18.849 1.00 66.25 83 LEU A CA 1
ATOM 713 C C . LEU A 1 83 ? -0.998 6.072 -18.134 1.00 66.25 83 LEU A C 1
ATOM 715 O O . LEU A 1 83 ? -1.564 5.393 -17.281 1.00 66.25 83 LEU A O 1
ATOM 719 N N . LYS A 1 84 ? -1.429 7.284 -18.497 1.00 68.94 84 LYS A N 1
ATOM 720 C CA . LYS A 1 84 ? -2.614 7.907 -17.905 1.00 68.94 84 LYS A CA 1
ATOM 721 C C . LYS A 1 84 ? -3.879 7.100 -18.198 1.00 68.94 84 LYS A C 1
ATOM 723 O O . LYS A 1 84 ? -4.628 6.810 -17.276 1.00 68.94 84 LYS A O 1
ATOM 728 N N . ARG A 1 85 ? -4.059 6.670 -19.452 1.00 72.44 85 ARG A N 1
ATOM 729 C CA . ARG A 1 85 ? -5.205 5.840 -19.858 1.00 72.44 85 ARG A CA 1
ATOM 730 C C . ARG A 1 85 ? -5.239 4.488 -19.151 1.00 72.44 85 ARG A C 1
ATOM 732 O O . ARG A 1 85 ? -6.300 4.063 -18.734 1.00 72.44 85 ARG A O 1
ATOM 739 N N . TYR A 1 86 ? -4.088 3.830 -18.990 1.00 70.44 86 TYR A N 1
ATOM 740 C CA . TYR A 1 86 ? -4.027 2.562 -18.259 1.00 70.44 86 TYR A CA 1
ATOM 741 C C . TYR A 1 86 ? -4.475 2.716 -16.803 1.00 70.44 86 TYR A C 1
ATOM 743 O O . TYR A 1 86 ? -5.151 1.842 -16.287 1.00 70.44 86 TYR A O 1
ATOM 751 N N . ILE A 1 87 ? -4.084 3.808 -16.147 1.00 68.25 87 ILE A N 1
ATOM 752 C CA . ILE A 1 87 ? -4.453 4.081 -14.756 1.00 68.25 87 ILE A CA 1
ATOM 753 C C . ILE A 1 87 ? -5.968 4.355 -14.668 1.00 68.25 87 ILE A C 1
ATOM 755 O O . ILE A 1 87 ? -6.657 3.627 -13.964 1.00 68.25 87 ILE A O 1
ATOM 759 N N . GLU A 1 88 ? -6.495 5.247 -15.519 1.00 72.12 88 GLU A N 1
ATOM 760 C CA . GLU A 1 88 ? -7.938 5.548 -15.609 1.00 72.12 88 GLU A CA 1
ATOM 761 C C . GLU A 1 88 ? -8.809 4.308 -15.917 1.00 72.12 88 GLU A C 1
ATOM 763 O O . GLU A 1 88 ? -9.927 4.206 -15.421 1.00 72.12 88 GLU A O 1
ATOM 768 N N . ASP A 1 89 ? -8.312 3.357 -16.717 1.00 71.88 89 ASP A N 1
ATOM 769 C CA . ASP A 1 89 ? -9.020 2.113 -17.060 1.00 71.88 89 ASP A CA 1
ATOM 770 C C . ASP A 1 89 ? -8.942 1.034 -15.946 1.00 71.88 89 ASP A C 1
ATOM 772 O O . ASP A 1 89 ? -9.513 -0.051 -16.099 1.00 71.88 89 ASP A O 1
ATOM 776 N N . GLN A 1 90 ? -8.183 1.263 -14.865 1.00 63.22 90 GLN A N 1
ATOM 777 C CA . GLN A 1 90 ? -7.996 0.323 -13.742 1.00 63.22 90 GLN A CA 1
ATOM 778 C C . GLN A 1 90 ? -8.593 0.809 -12.410 1.00 63.22 90 GLN A C 1
ATOM 780 O O . GLN A 1 90 ? -8.509 0.065 -11.425 1.00 63.22 90 GLN A O 1
ATOM 785 N N . GLY A 1 91 ? -9.143 2.026 -12.374 1.00 56.19 91 GLY A N 1
ATOM 786 C CA . GLY A 1 91 ? -9.930 2.555 -11.255 1.00 56.19 91 GLY A CA 1
ATOM 787 C C . GLY A 1 91 ? -11.399 2.142 -11.271 1.00 56.19 91 GLY A C 1
ATOM 788 O O . GLY A 1 91 ? -11.855 1.492 -12.242 1.00 56.19 91 GLY A O 1
#

Solvent-accessible surface area (backbone atoms only — not comparable to full-atom values): 6117 Å² total; per-residue (Å²): 137,83,81,84,75,83,66,71,43,77,77,48,76,50,73,52,98,89,52,73,50,75,43,73,48,66,60,91,87,58,54,67,69,58,53,53,51,50,51,52,52,53,50,30,52,55,50,47,73,74,39,49,81,64,46,61,76,78,41,96,52,86,88,64,76,75,72,96,76,83,86,88,78,89,77,75,101,65,54,74,68,59,52,50,51,54,52,67,74,69,102

Nearest PDB structures (foldseek):
  2ec2-assembly1_C  TM=7.593E-01  e=2.220E-03  Sulfurisphaera tokodaii

pLDDT: mean 81.45, std 16.91, range [32.97, 97.69]

Secondary structure (DSSP, 8-state):
--------EEEEEEE-SS-EEEEEE--TTS-HHHHHHHHHHHHHHHHHHHSHHHHTTT-SSTT--S-S--------S--HHHHHHHHHTT-

Sequence (91 aa):
MGTWKSKNRHKYMETDKDHIHYMIETEPAMSVSRIVNLMKSYTTYHIWESYPNYLRKYFWKEHIFWTDGYFVCSVGNVSEEMLKRYIEDQG

Mean predicted aligned error: 8.37 Å

Foldseek 3Di:
DDDPPPPFDFPDKDDDPQDIDTDTDHDPPDDPVNVVVCVQQVCLVVCCVVPVPPVVVPDPDHSDDDDPDDDDDDDDPDDPVRVVVVVVVVD